Protein 4F7H (pdb70)

Radius of gyration: 14.71 Å; Cα contacts (8 Å, |Δi|>4): 260; chains: 1; bounding box: 44×48×31 Å

CATH classification: 2.30.29.30

Organism: Homo sapiens (NCBI:txid9606)

Nearest PDB structures (foldseek):
  4f7h-assembly1_A  TM=1.007E+00  e=1.207E-29  Homo sapiens
  5l81-assembly1_A  TM=9.397E-01  e=1.941E-20  Mus musculus
  4bbk-assembly1_A  TM=9.545E-01  e=1.465E-18  Mus musculus
  7c3m-assembly3_C  TM=9.520E-01  e=6.190E-18  Homo sapiens
  2ys3-assembly1_A  TM=8.264E-01  e=1.041E-16  Homo sapiens

GO terms:
  GO:0005737 cytoplasm (C, IDA)
  GO:0005829 cytosol (C, IDA)
  GO:0005886 plasma membrane (C, IDA)
  GO:0005912 adherens junction (C, IDA)
  GO:0005925 focal adhesion (C, IDA)
  GO:0030054 cell junction (C, IDA)
  GO:0010718 positive regulation of epithelial to mesenchymal transition (P, IDA)
  GO:0051897 positive regulation of phosphatidylinositol 3-kinase/protein kinase B signal transduction (P, IDA)
  GO:1900182 positive regulation of protein localization to nucleus (P, IDA)
  GO:0070374 positive regulation of ERK1 and ERK2 cascade (P, IDA)
  GO:1900026 positive regulation of substrate adhesion-dependent cell spreading (P, IGI)
  GO:0033625 positive regulation of integrin activation (P, IGI)
  GO:0007155 cell adhesion (P, IGI)
  GO:0034334 adherens junction maintenance (P, IMP)
  GO:0035025 positive regulation of Rho protein signal transduction (P, IMP)
  GO:0003779 actin binding (F, IMP)
  GO:0043116 negative regulation of vascular permeability (P, IMP)
  GO:0045599 negative regulation of fat cell differentiation (P, IMP)
  GO:0045669 positive regulation of osteoblast differentiation (P, IMP)
  GO:0043539 protein serine/threonine kinase activator activity (F, IMP)

Sequence (135 aa):
ILGDITSIPELADYIKVFKPKKLTLKGYKQYWCTFKDTSISCYKSKEESSGTPAHQMNLRGCEVTPDVNISGQKFNIKLLIPVAEGMNEIWLRCDNEKQYAHWMAACRLASKGKTMADSSYNLEVQNILSFLKMQ

Secondary structure (DSSP, 8-state):
----GGGTT-EEEEEEEE--BTTB----EEEEEEEETTEEEEES-GGG-SS--SEEEE-TT-EEEEEEETTTTEEEEEEEEEETTEEEEEEEEESSHHHHHHHHHHHHHHHTT--TTSTHHHHHHHHHHHHTS--

Foldseek 3Di:
DVDDCPVQPKDWAWKFKFFDDPPDDTDRQTFTWMGDQQKIFTDNYPVGPVDHGPDMDRLAQKDWDFDDDLVVQWTK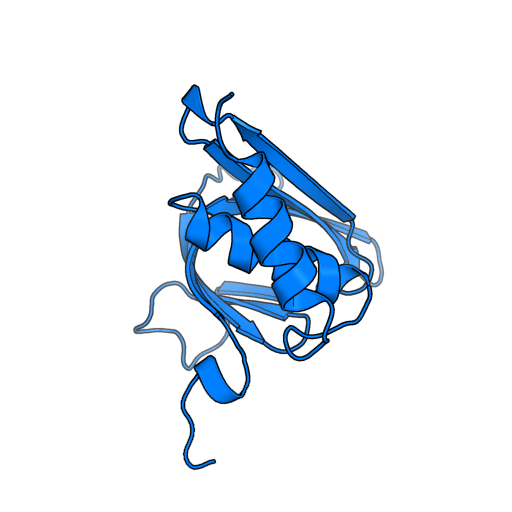IWIWGDDPPHIGIMMITDRHQQRSLQVSLQNVQRNVNHGCVDPCSVVSSVVSVVVSDDD

InterPro domains:
  IPR001849 Pleckstrin homology domain [PS50003] (380-476)
  IPR001849 Pleckstrin homology domain [SM00233] (373-478)
  IPR011993 PH-like domain superfamily [G3DSA:2.30.29.30] (373-511)
  IPR011993 PH-like domain superfamily [G3DSA:2.30.29.30] (568-662)
  IPR019748 FERM central domain [PF00373] (283-332)
  IPR019748 FERM central domain [PF00373] (457-573)
  IPR019748 FERM central domain [cd14473] (521-565)
  IPR019749 Band 4.1 domain [SM00295] (93-573)
  IPR035963 FERM superfamily, second domain [SSF47031] (273-324)
  IPR035963 FERM superfamily, second domain [SSF47031] (533-568)
  IPR037837 Kindlin/fermitin, PH domain [cd01237] (373-497)
  IPR037843 Kindlin/fermitin [PTHR16160] (4-679)
  IPR040790 Kindlin-2, N-terminal [PF18124] (13-97)

B-factor: mean 34.51, std 16.82, range [13.48, 137.75]

Solvent-accessible surface area: 8296 Å² total; per-residue (Å²): 202,182,47,93,71,102,72,100,41,30,28,33,48,86,0,74,4,53,59,58,136,176,178,62,178,83,45,71,108,91,19,33,0,23,1,93,97,3,19,0,10,0,26,128,28,102,146,80,34,120,45,128,34,53,50,120,17,80,0,126,48,4,101,28,61,65,46,48,73,48,98,56,95,73,1,8,0,56,0,43,5,60,70,116,176,47,88,58,71,2,49,0,97,7,103,61,53,131,24,7,0,58,3,0,0,1,0,66,0,0,27,122,30,84,51,8,71,51,111,27,16,98,119,37,0,99,78,18,29,58,170,18,152,136,246

Structure (mmCIF, N/CA/C/O backbone):
data_4F7H
#
_entry.id   4F7H
#
_cell.length_a   58.474
_cell.length_b   58.474
_cell.length_c   92.249
_cell.angle_alpha   90.00
_cell.angle_beta   90.00
_cell.angle_gamma   90.00
#
_symmetry.space_group_name_H-M   'P 43 21 2'
#
loop_
_entity.id
_entity.type
_entity.pdbx_description
1 polymer 'Fermitin family homolog 2'
2 non-polymer 'S,R MESO-TARTARIC ACID'
3 water water
#
loop_
_atom_site.group_PDB
_atom_site.id
_atom_site.type_symbol
_atom_site.label_atom_id
_atom_site.label_alt_id
_atom_site.label_comp_id
_atom_site.label_asym_id
_atom_site.label_entity_id
_atom_site.label_seq_id
_atom_site.pdbx_PDB_ins_code
_atom_site.Cartn_x
_atom_site.Cartn_y
_atom_site.Cartn_z
_atom_site.occupancy
_atom_site.B_iso_or_equiv
_atom_site.auth_seq_id
_atom_site.auth_comp_id
_atom_site.auth_asym_id
_atom_site.auth_atom_id
_atom_site.pdbx_PDB_model_num
ATOM 1 N N . ILE A 1 39 ? 27.433 -13.278 22.889 1.00 39.82 365 ILE A N 1
ATOM 2 C CA . ILE A 1 39 ? 27.139 -13.688 21.507 1.00 68.69 365 ILE A CA 1
ATOM 3 C C . ILE A 1 39 ? 25.936 -14.626 21.408 1.00 41.46 365 ILE A C 1
ATOM 4 O O . ILE A 1 39 ? 25.452 -15.139 22.419 1.00 55.87 365 ILE A O 1
ATOM 9 N N . LEU A 1 40 ? 25.490 -14.861 20.170 1.00 53.07 366 LEU A N 1
ATOM 10 C CA . LEU A 1 40 ? 24.104 -15.255 19.841 1.00 45.26 366 LEU A CA 1
ATOM 11 C C . LEU A 1 40 ? 23.056 -14.240 20.353 1.00 68.78 366 LEU A C 1
ATOM 12 O O . LEU A 1 40 ? 21.874 -14.588 20.461 1.00 49.47 366 LEU A O 1
ATOM 17 N N . GLY A 1 41 ? 23.495 -12.999 20.645 1.00 36.87 367 GLY A N 1
ATOM 18 C CA . GLY A 1 41 ? 22.613 -11.932 21.104 1.00 30.89 367 GLY A CA 1
ATOM 19 C C . GLY A 1 41 ? 22.846 -10.558 20.501 1.00 34.01 367 GLY A C 1
ATOM 20 O O . GLY A 1 41 ? 23.909 -10.277 19.951 1.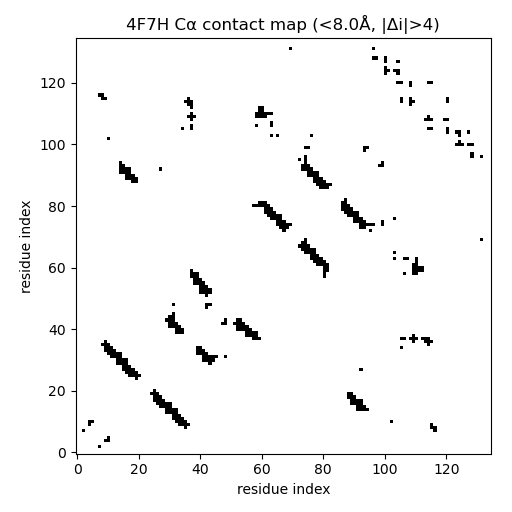00 41.42 367 GLY A O 1
ATOM 21 N N . ASP A 1 42 ? 21.835 -9.694 20.624 1.00 28.96 368 ASP A N 1
ATOM 22 C CA . ASP A 1 42 ? 21.879 -8.334 20.103 1.00 30.84 368 ASP A CA 1
ATOM 23 C C . ASP A 1 42 ? 22.107 -7.341 21.237 1.00 27.30 368 ASP A C 1
ATOM 24 O O . ASP A 1 42 ? 22.587 -7.711 22.320 1.00 30.51 368 ASP A O 1
ATOM 29 N N . ILE A 1 43 ? 21.712 -6.099 21.014 1.00 26.29 369 ILE A N 1
ATOM 30 C CA . ILE A 1 43 ? 21.882 -5.064 22.015 1.00 25.91 369 ILE A CA 1
ATOM 31 C C . ILE A 1 43 ? 21.144 -5.393 23.336 1.00 32.39 369 ILE A C 1
ATOM 32 O O . ILE A 1 43 ? 21.600 -5.040 24.422 1.00 26.27 369 ILE A O 1
ATOM 37 N N . THR A 1 44 ? 20.018 -6.091 23.247 1.00 25.63 370 THR A N 1
ATOM 38 C CA . THR A 1 44 ? 19.259 -6.390 24.471 1.00 31.69 370 THR A CA 1
ATOM 39 C C . THR A 1 44 ? 19.922 -7.467 25.319 1.00 36.19 370 THR A C 1
ATOM 40 O O . THR A 1 44 ? 19.606 -7.586 26.499 1.00 31.50 370 THR A O 1
ATOM 44 N N . SER A 1 45 ? 20.827 -8.248 24.724 1.00 27.89 371 SER A N 1
ATOM 45 C CA . SER A 1 45 ? 21.538 -9.307 25.440 1.00 29.39 371 SER A CA 1
ATOM 46 C C . SER A 1 45 ? 22.643 -8.782 26.385 1.00 30.32 371 SER A C 1
ATOM 47 O O . SER A 1 45 ? 23.160 -9.530 27.210 1.00 36.89 371 SER A O 1
ATOM 50 N N . ILE A 1 46 ? 23.015 -7.516 26.254 1.00 29.70 372 ILE A N 1
ATOM 51 C CA . ILE A 1 46 ? 24.171 -6.997 26.989 1.00 33.99 372 ILE A CA 1
ATOM 52 C C . ILE A 1 46 ? 23.905 -6.709 28.488 1.00 65.28 372 ILE A C 1
ATOM 53 O O . ILE A 1 46 ? 24.626 -7.222 29.349 1.00 53.04 372 ILE A O 1
ATOM 58 N N . PRO A 1 47 ? 22.870 -5.913 28.810 1.00 39.93 373 PRO A N 1
ATOM 59 C CA . PRO A 1 47 ? 21.987 -5.130 27.926 1.00 34.60 373 PRO A CA 1
ATOM 60 C C . PRO A 1 47 ? 22.459 -3.665 27.830 1.00 31.84 373 PRO A C 1
ATOM 61 O O . PRO A 1 47 ? 23.158 -3.199 28.735 1.00 32.14 373 PRO A O 1
ATOM 65 N N . GLU A 1 48 ? 22.099 -2.962 26.757 1.00 26.36 374 GLU A N 1
ATOM 66 C CA . GLU A 1 48 ? 22.499 -1.571 26.558 1.00 26.77 374 GLU A CA 1
ATOM 67 C C . GLU A 1 48 ? 21.306 -0.836 26.021 1.00 24.40 374 GLU A C 1
ATOM 68 O O . GLU A 1 48 ? 20.365 -1.455 25.518 1.00 31.05 374 GLU A O 1
ATOM 74 N N . LEU A 1 49 ? 21.377 0.476 26.056 1.00 23.80 375 LEU A N 1
ATOM 75 C CA . LEU A 1 49 ? 20.376 1.282 25.404 1.00 22.72 375 LEU A CA 1
ATOM 76 C C . LEU A 1 49 ? 21.026 1.981 24.231 1.00 24.13 375 LEU A C 1
ATOM 77 O O . LEU A 1 49 ? 22.234 2.254 24.224 1.00 22.91 375 LEU A O 1
ATOM 82 N N . ALA A 1 50 ? 20.204 2.271 23.245 1.00 21.76 376 ALA A N 1
ATOM 83 C CA . ALA A 1 50 ? 20.619 3.026 22.079 1.00 21.59 376 ALA A CA 1
ATOM 84 C C . ALA A 1 50 ? 19.349 3.673 21.564 1.00 26.93 376 ALA A C 1
ATOM 85 O O . ALA A 1 50 ? 18.421 2.985 21.147 1.00 21.87 376 ALA A O 1
ATOM 87 N N . ASP A 1 51 ? 19.276 4.994 21.629 1.00 20.52 377 ASP A N 1
ATOM 88 C CA . ASP A 1 51 ? 18.072 5.655 21.174 1.00 21.65 377 ASP A CA 1
ATOM 89 C C . ASP A 1 51 ? 18.310 7.122 20.851 1.00 22.40 377 ASP A C 1
ATOM 90 O O . ASP A 1 51 ? 19.347 7.689 21.217 1.00 20.28 377 ASP A O 1
ATOM 95 N N . TYR A 1 52 ? 17.319 7.744 20.235 1.00 21.74 378 TYR A N 1
ATOM 96 C CA . TYR A 1 52 ? 17.333 9.207 20.107 1.00 19.60 378 TYR A CA 1
ATOM 97 C C . TYR A 1 52 ? 16.888 9.807 21.424 1.00 19.23 378 TYR A C 1
ATOM 98 O O . TYR A 1 52 ? 15.771 9.573 21.859 1.00 24.72 378 TYR A O 1
ATOM 107 N N . ILE A 1 53 ? 17.783 10.583 22.045 1.00 20.90 379 ILE A N 1
ATOM 108 C CA . ILE A 1 53 ? 17.527 11.268 23.324 1.00 19.78 379 ILE A CA 1
ATOM 109 C C . ILE A 1 53 ? 17.861 12.754 23.094 1.00 23.82 379 ILE A C 1
ATOM 110 O O . ILE A 1 53 ? 18.882 13.053 22.493 1.00 26.04 379 ILE A O 1
ATOM 115 N N . LYS A 1 54 ? 17.019 13.665 23.581 1.00 21.95 380 LYS A N 1
ATOM 116 C CA . LYS A 1 54 ? 17.384 15.091 23.609 1.00 30.95 380 LYS A CA 1
ATOM 117 C C . LYS A 1 54 ? 18.255 15.450 24.824 1.00 33.77 380 LYS A C 1
ATOM 118 O O . LYS A 1 54 ? 18.011 14.998 25.967 1.00 27.91 380 LYS A O 1
ATOM 124 N N . VAL A 1 55 ? 19.298 16.232 24.575 1.00 23.55 381 VAL A N 1
ATOM 125 C CA . VAL A 1 55 ? 20.265 16.527 25.632 1.00 22.35 381 VAL A CA 1
ATOM 126 C C . VAL A 1 55 ? 20.493 18.042 25.704 1.00 24.48 381 VAL A C 1
ATOM 127 O O . VAL A 1 55 ? 20.886 18.670 24.712 1.00 24.86 381 VAL A O 1
ATOM 131 N N . PHE A 1 56 ? 20.202 18.606 26.868 1.00 27.06 382 PHE A N 1
ATOM 132 C CA . PHE A 1 56 ? 20.467 20.018 27.136 1.00 24.22 382 PHE A CA 1
ATOM 133 C C . PHE A 1 56 ? 21.700 20.149 28.018 1.00 20.09 382 PHE A C 1
ATOM 134 O O . PHE A 1 56 ? 21.719 19.740 29.178 1.00 20.51 382 PHE A O 1
ATOM 142 N N . LYS A 1 57 ? 22.760 20.697 27.438 1.00 20.76 383 LYS A N 1
ATOM 143 C CA . LYS A 1 57 ? 23.983 20.909 28.192 1.00 28.09 383 LYS A CA 1
ATOM 144 C C . LYS A 1 57 ? 24.342 22.378 28.127 1.00 27.26 383 LYS A C 1
ATOM 145 O O . LYS A 1 57 ? 24.979 22.810 27.173 1.00 21.45 383 LYS A O 1
ATOM 151 N N . PRO A 1 58 ? 23.905 23.165 29.132 1.00 30.18 384 PRO A N 1
ATOM 152 C CA . PRO A 1 58 ? 24.261 24.592 29.151 1.00 29.89 384 PRO A CA 1
ATOM 153 C C . PRO A 1 58 ? 25.767 24.876 29.193 1.00 30.87 384 PRO A C 1
ATOM 154 O O . PRO A 1 58 ? 26.555 24.155 29.814 1.00 24.52 384 PRO A O 1
ATOM 158 N N . LYS A 1 59 ? 26.159 25.971 28.554 1.00 22.22 385 LYS A N 1
ATOM 159 C CA . LYS A 1 59 ? 27.566 26.339 28.483 1.00 35.38 385 LYS A CA 1
ATOM 160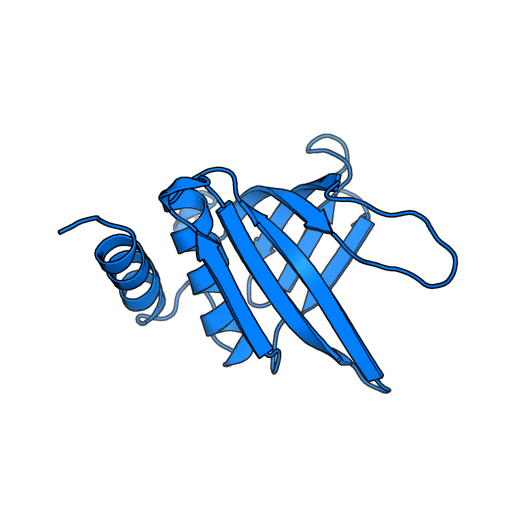 C C . LYS A 1 59 ? 27.655 27.841 28.545 1.00 24.28 385 LYS A C 1
ATOM 161 O O . LYS A 1 59 ? 26.837 28.531 27.952 1.00 23.16 385 LYS A O 1
ATOM 167 N N . LYS A 1 60 ? 28.634 28.341 29.294 1.00 24.45 386 LYS A N 1
ATOM 168 C CA . LYS A 1 60 ? 28.910 29.755 29.435 1.00 28.45 386 LYS A CA 1
ATOM 169 C C . LYS A 1 60 ? 28.822 30.557 28.122 1.00 28.42 386 LYS A C 1
ATOM 170 O O . LYS A 1 60 ? 29.496 30.218 27.143 1.00 26.84 386 LYS A O 1
ATOM 176 N N . LEU A 1 61 ? 27.987 31.607 28.105 1.00 22.38 387 LEU A N 1
ATOM 177 C CA . LEU A 1 61 ? 27.898 32.545 26.974 1.00 27.66 387 LEU A CA 1
ATOM 178 C C . LEU A 1 61 ? 27.484 31.850 25.680 1.00 22.20 387 LEU A C 1
ATOM 179 O O . LEU A 1 61 ? 27.737 32.360 24.594 1.00 24.11 387 LEU A O 1
ATOM 184 N N . THR A 1 62 ? 26.822 30.697 25.794 1.00 22.12 388 THR A N 1
ATOM 185 C CA . THR A 1 62 ? 26.456 29.939 24.593 1.00 22.64 388 THR A CA 1
ATOM 186 C C . THR A 1 62 ? 24.970 29.655 24.694 1.00 20.82 388 THR A C 1
ATOM 187 O O . THR A 1 62 ? 24.496 29.203 25.721 1.00 25.13 388 THR A O 1
ATOM 191 N N . LEU A 1 63 ? 24.242 29.920 23.623 1.00 21.75 389 LEU A N 1
ATOM 192 C CA . LEU A 1 63 ? 22.817 29.555 23.575 1.00 21.57 389 LEU A CA 1
ATOM 193 C C . LEU A 1 63 ? 22.640 28.057 23.250 1.00 33.94 389 LEU A C 1
ATOM 194 O O . LEU A 1 63 ? 23.077 27.563 22.191 1.00 26.20 389 LEU A O 1
ATOM 199 N N . LYS A 1 64 ? 22.033 27.322 24.175 1.00 27.05 390 LYS A N 1
ATOM 200 C CA . LYS A 1 64 ? 21.881 25.877 24.014 1.00 26.23 390 LYS A CA 1
ATOM 201 C C . LYS A 1 64 ? 20.443 25.490 24.281 1.00 29.01 390 LYS A C 1
ATOM 202 O O . LYS A 1 64 ? 19.726 26.206 24.980 1.00 25.81 390 LYS A O 1
ATOM 208 N N . GLY A 1 65 ? 20.022 24.357 23.727 1.00 25.13 391 GLY A N 1
ATOM 209 C CA . GLY A 1 65 ? 18.656 23.880 23.908 1.00 26.08 391 GLY A CA 1
ATOM 210 C C . GLY A 1 65 ? 18.614 22.356 24.053 1.00 25.35 391 GLY A C 1
ATOM 211 O O . GLY A 1 65 ? 19.643 21.686 24.251 1.00 27.55 391 GLY A O 1
ATOM 212 N N . TYR A 1 66 ? 17.430 21.783 23.953 1.00 20.64 392 TYR A N 1
ATOM 213 C CA . TYR A 1 66 ? 17.377 20.329 23.938 1.00 27.12 392 TYR A CA 1
ATOM 214 C C . TYR A 1 66 ? 17.746 19.798 22.553 1.00 44.24 392 TYR A C 1
ATOM 215 O O . TYR A 1 66 ? 16.888 19.693 21.684 1.00 34.96 392 TYR A O 1
ATOM 224 N N . LYS A 1 67 ? 19.004 19.442 22.343 1.00 29.25 393 LYS A N 1
ATOM 225 C CA . LYS A 1 67 ? 19.361 18.903 21.030 1.00 38.90 393 LYS A CA 1
ATOM 226 C C . LYS A 1 67 ? 19.174 17.380 20.914 1.00 37.70 393 LYS A C 1
ATOM 227 O O . LYS A 1 67 ? 19.663 16.612 21.751 1.00 28.34 393 LYS A O 1
ATOM 233 N N . GLN A 1 68 ? 18.473 16.937 19.874 1.00 33.10 394 GLN A N 1
ATOM 234 C CA . GLN A 1 68 ? 18.365 15.497 19.630 1.00 37.27 394 GLN A CA 1
ATOM 235 C C . GLN A 1 68 ? 19.715 14.900 19.180 1.00 41.60 394 GLN A C 1
ATOM 236 O O . GLN A 1 68 ? 20.334 15.385 18.202 1.00 34.41 394 GLN A O 1
ATOM 242 N N . TYR A 1 69 ? 20.174 13.903 19.941 1.00 29.97 395 TYR A N 1
ATOM 243 C CA . TYR A 1 69 ? 21.344 13.079 19.626 1.00 25.86 395 TYR A CA 1
ATOM 244 C C . TYR A 1 69 ? 20.948 11.606 19.555 1.00 30.39 395 TYR A C 1
ATOM 245 O O . TYR A 1 69 ? 19.965 11.171 20.171 1.00 24.95 395 TYR A O 1
ATOM 254 N N . TRP A 1 70 ? 21.742 10.840 18.814 1.00 26.40 396 TRP A N 1
ATOM 255 C CA . TRP A 1 70 ? 21.691 9.381 18.878 1.00 21.27 396 TRP A CA 1
ATOM 256 C C . TRP A 1 70 ? 22.600 8.989 20.039 1.00 20.29 396 TRP A C 1
ATOM 257 O O . TRP A 1 70 ? 23.816 9.326 20.026 1.00 22.05 396 TRP A O 1
ATOM 268 N N . CYS A 1 71 ? 22.037 8.345 21.067 1.00 18.89 397 CYS A N 1
ATOM 269 C CA . CYS A 1 71 ? 22.801 8.074 22.294 1.00 19.59 397 CYS A CA 1
ATOM 270 C C . CYS A 1 71 ? 22.827 6.606 22.641 1.00 17.27 397 CYS A C 1
ATOM 271 O O . CYS A 1 71 ? 21.859 5.895 22.413 1.00 21.48 397 CYS A O 1
ATOM 274 N N . THR A 1 72 ? 23.937 6.172 23.244 1.00 17.30 398 THR A N 1
ATOM 275 C CA . THR A 1 72 ? 24.046 4.829 23.770 1.00 18.77 398 THR A CA 1
ATOM 276 C C . THR A 1 72 ? 24.237 4.917 25.265 1.00 22.11 398 THR A C 1
ATOM 277 O O . THR A 1 72 ? 24.777 5.914 25.782 1.00 22.70 398 THR A O 1
ATOM 281 N N . PHE A 1 73 ? 23.762 3.893 25.965 1.00 17.90 399 PHE A N 1
ATOM 282 C CA . PHE A 1 73 ? 24.074 3.726 27.383 1.00 18.53 399 PHE A CA 1
ATOM 283 C C . PHE A 1 73 ? 24.746 2.363 27.489 1.00 20.00 399 PHE A C 1
ATOM 284 O O . PHE A 1 73 ? 24.119 1.334 27.220 1.00 23.46 399 PHE A O 1
ATOM 292 N N . LYS A 1 74 ? 26.020 2.371 27.871 1.00 21.33 400 LYS A N 1
ATOM 293 C CA . LYS A 1 74 ? 26.860 1.179 27.927 1.00 29.94 400 LYS A CA 1
ATOM 294 C C . LYS A 1 74 ? 27.628 1.254 29.237 1.00 25.28 400 LYS A C 1
ATOM 295 O O . LYS A 1 74 ? 28.231 2.297 29.545 1.00 24.83 400 LYS A O 1
ATOM 301 N N . ASP A 1 75 ? 27.615 0.159 29.997 1.00 20.29 401 ASP A N 1
ATOM 302 C CA . ASP A 1 75 ? 28.300 0.098 31.289 1.00 23.96 401 ASP A CA 1
ATOM 303 C C . ASP A 1 75 ? 27.762 1.215 32.171 1.00 22.47 401 ASP A C 1
ATOM 304 O O . ASP A 1 75 ? 26.588 1.170 32.537 1.00 21.24 401 ASP A O 1
ATOM 309 N N . THR A 1 76 ? 28.576 2.227 32.494 1.00 33.01 402 THR A N 1
ATOM 310 C CA . THR A 1 76 ? 28.047 3.346 33.287 1.00 30.09 402 THR A CA 1
ATOM 311 C C . THR A 1 76 ? 28.129 4.695 32.537 1.00 29.07 402 THR A C 1
ATOM 312 O O . THR A 1 76 ? 28.098 5.779 33.154 1.00 24.29 402 THR A O 1
ATOM 316 N N . SER A 1 77 ? 28.228 4.633 31.214 1.00 24.98 403 SER A N 1
ATOM 317 C CA . SER A 1 77 ? 28.498 5.848 30.429 1.00 20.75 403 SER A CA 1
ATOM 318 C C . SER A 1 77 ? 27.467 6.121 29.346 1.00 27.29 403 SER A C 1
ATOM 319 O O . SER A 1 77 ? 26.987 5.193 28.661 1.00 22.56 403 SER A O 1
ATOM 322 N N . ILE A 1 78 ? 27.166 7.403 29.157 1.00 24.91 404 ILE A N 1
ATOM 323 C CA . ILE A 1 78 ? 26.365 7.842 28.002 1.00 25.50 404 ILE A CA 1
ATOM 324 C C . ILE A 1 78 ? 27.237 8.442 26.893 1.00 24.41 404 ILE A C 1
ATOM 325 O O . ILE A 1 78 ? 28.074 9.309 27.155 1.00 21.68 404 ILE A O 1
ATOM 330 N N . SER A 1 79 ? 27.068 7.958 25.649 1.00 19.41 405 SER A N 1
ATOM 331 C CA . SER A 1 79 ? 27.739 8.594 24.508 1.00 23.38 405 SER A CA 1
ATOM 332 C C . SER A 1 79 ? 26.684 9.251 23.642 1.00 24.90 405 SER A C 1
ATOM 333 O O . SER A 1 79 ? 25.643 8.631 23.383 1.00 26.21 405 SER A O 1
ATOM 336 N N . CYS A 1 80 ? 26.960 10.489 23.204 1.00 24.35 406 CYS A N 1
ATOM 337 C CA . CYS A 1 80 ? 26.032 11.266 22.372 1.00 30.80 406 CYS A CA 1
ATOM 338 C C . CYS A 1 80 ? 26.621 11.509 21.005 1.00 28.24 406 CYS A C 1
ATOM 339 O O . CYS A 1 80 ? 27.739 12.048 20.871 1.00 29.06 406 CYS A O 1
ATOM 342 N N . TYR A 1 81 ? 25.864 11.144 19.977 1.00 24.28 407 TYR A N 1
ATOM 343 C CA . TYR A 1 81 ? 26.344 11.338 18.601 1.00 25.54 407 TYR A CA 1
ATOM 344 C C . TYR A 1 81 ? 25.374 12.202 17.800 1.00 26.84 407 TYR A C 1
ATOM 345 O O . TYR A 1 81 ? 24.160 12.170 18.059 1.00 25.28 407 TYR A O 1
ATOM 354 N N . LYS A 1 82 ? 25.893 12.950 16.817 1.00 28.44 408 LYS A N 1
ATOM 355 C CA . LYS A 1 82 ? 25.057 13.877 16.057 1.00 36.29 408 LYS A CA 1
ATOM 356 C C . LYS A 1 82 ? 23.923 13.166 15.339 1.00 33.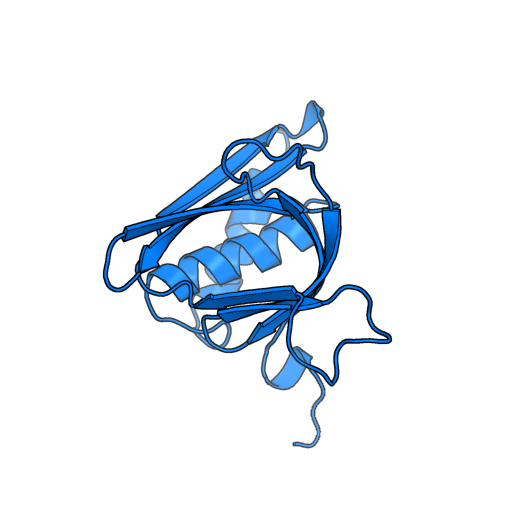78 408 LYS A C 1
ATOM 357 O O . LYS A 1 82 ? 22.852 13.736 15.134 1.00 33.51 408 LYS A O 1
ATOM 363 N N . SER A 1 83 ? 24.164 11.914 14.960 1.00 28.86 409 SER A N 1
ATOM 364 C CA . SER A 1 83 ? 23.157 11.088 14.309 1.00 27.98 409 SER A CA 1
ATOM 365 C C . SER A 1 83 ? 23.614 9.656 14.377 1.00 26.97 409 SER A C 1
ATOM 366 O O . SER A 1 83 ? 24.739 9.382 14.801 1.00 26.87 409 SER A O 1
ATOM 369 N N . LYS A 1 84 ? 22.746 8.732 13.976 1.00 26.97 410 LYS A N 1
ATOM 370 C CA . LYS A 1 84 ? 23.123 7.324 13.925 1.00 30.90 410 LYS A CA 1
ATOM 371 C C . LYS A 1 84 ? 24.271 7.169 12.935 1.00 36.90 410 LYS A C 1
ATOM 372 O O . LYS A 1 84 ? 25.207 6.410 13.182 1.00 32.71 410 LYS A O 1
ATOM 378 N N . GLU A 1 85 ? 24.189 7.926 11.838 1.00 29.42 411 GLU A N 1
ATOM 379 C CA . GLU A 1 85 ? 25.164 7.937 10.751 1.00 31.52 411 GLU A CA 1
ATOM 380 C C . GLU A 1 85 ? 26.580 8.395 11.168 1.00 40.60 411 GLU A C 1
ATOM 381 O O . GLU A 1 85 ? 27.556 8.183 10.435 1.00 35.97 411 GLU A O 1
ATOM 387 N N . GLU A 1 86 ? 26.696 9.030 12.329 1.00 37.37 412 GLU A N 1
ATOM 388 C CA . GLU A 1 86 ? 28.003 9.472 12.796 1.00 43.44 412 GLU A CA 1
ATOM 389 C C . GLU A 1 86 ? 28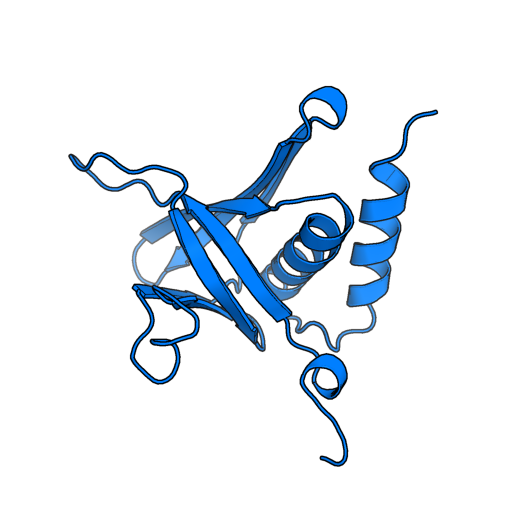.386 8.846 14.124 1.00 35.87 412 GLU A C 1
ATOM 390 O O . GLU A 1 86 ? 29.139 9.438 14.887 1.00 38.50 412 GLU A O 1
ATOM 396 N N . SER A 1 87 ? 27.913 7.635 14.397 1.00 30.75 413 SER A N 1
ATOM 397 C CA . SER A 1 87 ? 28.154 7.056 15.717 1.00 28.80 413 SER A CA 1
ATOM 398 C C . SER A 1 87 ? 29.330 6.073 15.801 1.00 35.93 413 SER A C 1
ATOM 399 O O . SER A 1 87 ? 29.553 5.475 16.851 1.00 41.48 413 SER A O 1
ATOM 402 N N . SER A 1 88 ? 30.075 5.917 14.700 1.00 33.35 414 SER A N 1
ATOM 403 C CA . SER A 1 88 ? 31.299 5.123 14.707 1.00 44.27 414 SER A CA 1
ATOM 404 C C . SER A 1 88 ? 32.470 5.978 15.185 1.00 37.61 414 SER A C 1
ATOM 405 O O . SER A 1 88 ? 33.461 5.457 15.701 1.00 60.33 414 SER A O 1
ATOM 408 N N . GLY A 1 89 ? 32.331 7.295 15.042 1.00 43.69 415 GLY A N 1
ATOM 409 C CA . GLY A 1 89 ? 33.374 8.223 15.437 1.00 50.02 415 GLY A CA 1
ATOM 410 C C . GLY A 1 89 ? 33.349 8.634 16.900 1.00 54.50 415 GLY A C 1
ATOM 411 O O . GLY A 1 89 ? 32.774 7.946 17.749 1.00 48.48 415 GLY A O 1
ATOM 412 N N . THR A 1 90 ? 34.002 9.760 17.178 1.00 50.41 416 THR A N 1
ATOM 413 C CA . THR A 1 90 ? 34.087 10.345 18.512 1.00 60.33 416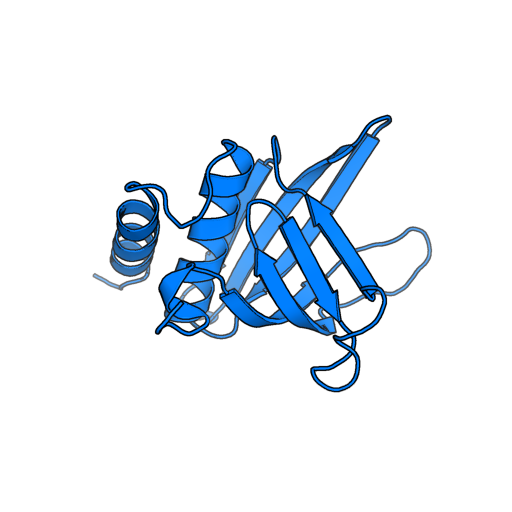 THR A CA 1
ATOM 414 C C . THR A 1 90 ? 32.742 10.983 18.840 1.00 50.33 416 THR A C 1
ATOM 415 O O . THR A 1 90 ? 32.172 11.690 17.995 1.00 40.98 416 THR A O 1
ATOM 419 N N . PRO A 1 91 ? 32.228 10.743 20.063 1.00 43.67 417 PRO A N 1
ATOM 420 C CA . PRO A 1 91 ? 30.937 11.317 20.459 1.00 60.43 417 PRO A CA 1
ATOM 421 C C . PRO A 1 91 ? 30.945 12.845 20.465 1.00 39.88 417 PRO A C 1
ATOM 422 O O . PRO A 1 91 ? 32.001 13.456 20.672 1.00 42.53 417 PRO A O 1
ATOM 426 N N . ALA A 1 92 ? 29.782 13.452 20.243 1.00 41.07 418 ALA A N 1
ATOM 427 C CA . ALA A 1 92 ? 29.614 14.890 20.440 1.00 42.56 418 ALA A CA 1
ATOM 428 C C . ALA A 1 92 ? 29.756 15.203 21.927 1.00 41.02 418 ALA A C 1
ATOM 429 O O . ALA A 1 92 ? 30.254 16.267 22.296 1.00 40.14 418 ALA A O 1
ATOM 431 N N . HIS A 1 93 ? 29.287 14.272 22.765 1.00 33.68 419 HIS A N 1
ATOM 432 C CA . HIS A 1 93 ? 29.461 14.333 24.230 1.00 33.78 419 HIS A CA 1
ATOM 433 C C . HIS A 1 93 ? 29.630 12.930 24.820 1.00 45.86 419 HIS A C 1
ATOM 434 O O . HIS A 1 93 ? 29.022 11.974 24.351 1.00 32.20 419 HIS A O 1
ATOM 441 N N . GLN A 1 94 ? 30.462 12.787 25.844 1.00 30.53 420 GLN A N 1
ATOM 442 C CA . GLN A 1 94 ? 30.542 11.495 26.504 1.00 27.39 420 GLN A CA 1
ATOM 443 C C . GLN A 1 94 ? 30.672 11.703 27.992 1.00 33.06 420 GLN A C 1
ATOM 444 O O . GLN A 1 94 ? 31.452 12.560 28.444 1.00 33.22 420 GLN A O 1
ATOM 450 N N . MET A 1 95 ? 29.912 10.934 28.754 1.00 29.15 421 MET A N 1
ATOM 451 C CA . MET A 1 95 ? 29.983 11.090 30.195 1.00 41.03 421 MET A CA 1
ATOM 452 C C . MET A 1 95 ? 29.847 9.778 30.937 1.00 33.25 421 MET A C 1
ATOM 453 O O . MET A 1 95 ? 28.979 8.971 30.613 1.00 26.78 421 MET A O 1
ATOM 458 N N . ASN A 1 96 ? 30.718 9.588 31.930 1.00 28.00 422 ASN A N 1
ATOM 459 C CA . ASN A 1 96 ? 30.660 8.435 32.800 1.00 24.42 422 ASN A CA 1
ATOM 460 C C . ASN A 1 96 ? 29.865 8.888 34.025 1.00 30.56 422 ASN A C 1
ATOM 461 O O . ASN A 1 96 ? 30.225 9.873 34.650 1.00 24.66 422 ASN A O 1
ATOM 466 N N . LEU A 1 97 ? 28.756 8.217 34.316 1.00 20.46 423 LEU A N 1
ATOM 467 C CA . LEU A 1 97 ? 27.807 8.674 35.335 1.00 19.93 423 LEU A CA 1
ATOM 468 C C . LEU A 1 97 ? 28.152 8.196 36.738 1.00 20.42 423 LEU A C 1
ATOM 469 O O . LEU A 1 97 ? 27.424 8.511 37.673 1.00 20.10 423 LEU A O 1
ATOM 474 N N . ARG A 1 98 ? 29.253 7.465 36.924 1.00 22.18 424 ARG A N 1
ATOM 475 C CA . ARG A 1 98 ? 29.599 7.060 38.313 1.00 22.52 424 ARG A CA 1
ATOM 476 C C . ARG A 1 98 ? 29.667 8.236 39.259 1.00 23.57 424 ARG A C 1
ATOM 477 O O . ARG A 1 98 ? 30.343 9.237 38.970 1.00 24.87 424 ARG A O 1
ATOM 485 N N . GLY A 1 99 ? 28.967 8.100 40.395 1.00 23.25 425 GLY A N 1
ATOM 486 C CA . GLY A 1 99 ? 28.989 9.092 41.444 1.00 24.43 425 GLY A CA 1
ATOM 487 C C . GLY A 1 99 ? 28.072 10.263 41.158 1.00 25.46 425 GLY A C 1
ATOM 488 O O . GLY A 1 99 ? 28.025 11.190 41.936 1.00 25.74 425 GLY A O 1
ATOM 489 N N . CYS A 1 100 ? 27.320 10.224 40.061 1.00 24.45 426 CYS A N 1
ATOM 490 C CA . CYS A 1 100 ? 26.505 11.386 39.691 1.00 25.76 426 CYS A CA 1
ATOM 491 C C . CYS A 1 100 ? 25.254 11.473 40.547 1.00 23.21 426 CYS A C 1
ATOM 492 O O . CYS A 1 100 ? 24.822 10.466 41.175 1.00 23.52 426 CYS A O 1
ATOM 495 N N . GLU A 1 101 ? 24.703 12.687 40.631 1.00 23.20 427 GLU A N 1
ATOM 496 C CA . GLU A 1 101 ? 23.348 12.876 41.181 1.00 21.23 427 GLU A CA 1
ATOM 497 C C . GLU A 1 101 ? 22.315 12.872 40.079 1.00 20.00 427 GLU A C 1
ATOM 498 O O . GLU A 1 101 ? 22.510 13.502 39.040 1.00 21.74 427 GLU A O 1
ATOM 504 N N . VAL A 1 102 ? 21.249 12.098 40.273 1.00 19.00 428 VAL A N 1
ATOM 505 C CA . VAL A 1 102 ? 20.214 11.903 39.237 1.00 19.66 428 VAL A CA 1
ATOM 506 C C . VAL A 1 102 ? 18.928 12.396 39.849 1.00 21.27 428 VAL A C 1
ATOM 507 O O . VAL A 1 102 ? 18.535 11.924 40.924 1.00 22.58 428 VAL A O 1
ATOM 511 N N . THR A 1 103 ? 18.292 13.356 39.177 1.00 19.24 429 THR A N 1
ATOM 512 C CA . THR A 1 103 ? 17.078 13.988 39.677 1.00 20.97 429 THR A CA 1
ATOM 513 C C . THR A 1 103 ? 15.983 13.887 38.610 1.00 24.46 429 THR A C 1
ATOM 514 O O . THR A 1 103 ? 16.152 14.380 37.496 1.00 25.05 429 THR A O 1
ATOM 518 N N . PRO A 1 104 ? 14.845 13.271 38.954 1.00 22.92 430 PRO A N 1
ATOM 519 C CA . PRO A 1 104 ? 13.678 13.320 38.034 1.00 20.86 430 PRO A CA 1
ATOM 520 C C . PRO A 1 104 ? 13.116 14.741 37.809 1.00 21.38 430 PRO A C 1
ATOM 521 O O . PRO A 1 104 ? 13.066 15.577 38.742 1.00 22.60 430 PRO A O 1
ATOM 525 N N . ASP A 1 105 ? 12.739 15.048 36.570 1.00 21.65 431 ASP A N 1
ATOM 526 C CA . ASP A 1 105 ? 12.037 16.322 36.289 1.00 24.94 431 ASP A CA 1
ATOM 527 C C . ASP A 1 105 ? 10.833 15.957 35.426 1.00 33.98 431 ASP A C 1
ATOM 528 O O . ASP A 1 105 ? 10.852 16.049 34.194 1.00 25.43 431 ASP A O 1
ATOM 533 N N . VAL A 1 106 ? 9.777 15.539 36.109 1.00 33.34 432 VAL A N 1
ATOM 534 C CA . VAL A 1 106 ? 8.634 14.904 35.472 1.00 36.12 432 VAL A CA 1
ATOM 535 C C . VAL A 1 106 ? 7.311 15.625 35.752 1.00 31.66 432 VAL A C 1
ATOM 536 O O . VAL A 1 106 ? 7.032 16.087 36.886 1.00 28.86 432 VAL A O 1
ATOM 540 N N . ASN A 1 107 ? 6.525 15.777 34.693 1.00 32.20 433 ASN A N 1
ATOM 541 C CA . ASN A 1 107 ? 5.130 16.176 34.815 1.00 36.24 433 ASN A CA 1
ATOM 542 C C . ASN A 1 107 ? 4.326 15.352 33.813 1.00 34.02 433 ASN A C 1
ATOM 543 O O . ASN A 1 107 ? 4.514 15.502 32.591 1.00 43.26 433 ASN A O 1
ATOM 548 N N . ILE A 1 108 ? 3.463 14.459 34.305 1.00 50.51 434 ILE A N 1
ATOM 549 C CA . ILE A 1 108 ? 2.778 13.534 33.398 1.00 49.75 434 ILE A CA 1
ATOM 550 C C . ILE A 1 108 ? 1.836 14.295 32.475 1.00 72.22 434 ILE A C 1
ATOM 551 O O . ILE A 1 108 ? 1.865 14.088 31.257 1.00 47.52 434 ILE A O 1
ATOM 556 N N . SER A 1 109 ? 1.024 15.184 33.053 1.00 50.15 435 SER A N 1
ATOM 557 C CA . SER A 1 109 ? 0.125 16.030 32.262 1.00 43.38 435 SER A CA 1
ATOM 558 C C . SER A 1 109 ? 0.843 16.754 31.123 1.00 76.66 435 SER A C 1
ATOM 559 O O . SER A 1 109 ? 0.303 16.878 30.017 1.00 58.52 435 SER A O 1
ATOM 562 N N . GLY A 1 110 ? 2.059 17.228 31.381 1.00 44.61 436 GLY A N 1
ATOM 563 C CA . GLY A 1 110 ? 2.773 17.980 30.360 1.00 40.77 436 GLY A CA 1
ATOM 564 C C . GLY A 1 110 ? 3.540 17.092 29.416 1.00 50.25 436 GLY A C 1
ATOM 565 O O . GLY A 1 110 ? 4.235 17.580 28.511 1.00 69.85 436 GLY A O 1
ATOM 566 N N . GLN A 1 111 ? 3.408 15.782 29.626 1.00 54.80 437 GLN A N 1
ATOM 567 C CA . GLN A 1 111 ? 4.256 14.815 28.952 1.00 42.91 437 GLN A CA 1
ATOM 568 C C . GLN A 1 111 ? 5.727 15.242 29.074 1.00 47.13 437 GLN A C 1
ATOM 569 O O . GLN A 1 111 ? 6.493 15.175 28.092 1.00 36.77 437 GLN A O 1
ATOM 575 N N . LYS A 1 112 ? 6.119 15.716 30.266 1.00 37.43 438 LYS A N 1
ATOM 576 C CA . LYS A 1 112 ? 7.534 16.044 30.502 1.00 39.85 438 LYS A CA 1
ATOM 577 C C . LYS A 1 112 ? 8.270 14.907 31.219 1.00 27.34 438 LYS A C 1
ATOM 578 O O . LYS A 1 112 ? 7.939 14.581 32.376 1.00 32.41 438 LYS A O 1
ATOM 584 N N . PHE A 1 113 ? 9.253 14.317 30.538 1.00 25.18 439 PHE A N 1
ATOM 585 C CA . PHE A 1 113 ? 10.068 13.213 31.092 1.00 24.99 439 PHE A CA 1
ATOM 586 C C . PHE A 1 113 ? 11.548 13.542 31.023 1.00 31.69 439 PHE A C 1
ATOM 587 O O . PHE A 1 113 ? 12.299 13.009 30.200 1.00 27.22 439 PHE A O 1
ATOM 595 N N . ASN A 1 114 ? 11.963 14.440 31.912 1.00 28.75 440 ASN A N 1
ATOM 596 C CA . ASN A 1 114 ? 13.347 14.892 31.967 1.00 24.26 440 ASN A CA 1
ATOM 597 C C . ASN A 1 114 ? 14.161 14.277 33.118 1.00 23.58 440 ASN A C 1
ATOM 598 O O . ASN A 1 114 ? 13.622 13.901 34.191 1.00 22.66 440 ASN A O 1
ATOM 603 N N . ILE A 1 115 ? 15.457 14.161 32.862 1.00 23.48 441 ILE A N 1
ATOM 604 C CA . ILE A 1 115 ? 16.406 13.650 33.839 1.00 20.36 441 ILE A CA 1
ATOM 605 C C . ILE A 1 115 ? 17.515 14.648 33.989 1.00 20.29 441 ILE A C 1
ATOM 606 O O . ILE A 1 115 ? 18.188 14.951 33.008 1.00 22.26 441 ILE A O 1
ATOM 611 N N . LYS A 1 116 ? 17.711 15.170 35.205 1.00 20.94 442 LYS A N 1
ATOM 612 C CA . LYS A 1 116 ? 18.841 16.044 35.492 1.00 26.59 442 LYS A CA 1
ATOM 613 C C . LYS A 1 116 ? 20.017 15.250 36.047 1.00 20.70 442 LYS A C 1
ATOM 614 O O . LYS A 1 116 ? 19.850 14.481 37.005 1.00 21.54 442 LYS A O 1
ATOM 620 N N . LEU A 1 117 ? 21.207 15.487 35.499 1.00 20.47 443 LEU A N 1
ATOM 621 C CA . LEU A 1 117 ? 22.437 14.818 35.943 1.00 23.48 443 LEU A CA 1
ATOM 622 C C . LEU A 1 117 ? 23.457 15.826 36.416 1.00 23.83 443 LEU A C 1
ATOM 623 O O . LEU A 1 117 ? 23.725 16.834 35.722 1.00 31.60 443 LEU A O 1
ATOM 628 N N . LEU A 1 118 ? 24.034 15.557 37.589 1.00 23.61 444 LEU A N 1
ATOM 629 C CA . LEU A 1 118 ? 25.195 16.312 38.108 1.00 30.14 444 LEU A CA 1
ATOM 630 C C . LEU A 1 118 ? 26.334 15.334 38.285 1.00 36.11 444 LEU A C 1
ATOM 631 O O . LEU A 1 118 ? 26.282 14.499 39.187 1.00 30.14 444 LEU A O 1
ATOM 636 N N . ILE A 1 119 ? 27.381 15.479 37.483 1.00 36.36 445 ILE A N 1
ATOM 637 C CA . ILE A 1 119 ? 28.445 14.470 37.361 1.00 30.83 445 ILE A CA 1
ATOM 638 C C . ILE A 1 119 ? 29.804 14.956 37.890 1.00 30.70 445 ILE A C 1
ATOM 639 O O . ILE A 1 119 ? 30.340 15.957 37.384 1.00 36.71 445 ILE A O 1
ATOM 644 N N . PRO A 1 120 ? 30.365 14.260 38.917 1.00 34.96 446 PRO A N 1
ATOM 645 C CA . PRO A 1 120 ? 31.677 14.633 39.478 1.00 33.42 446 PRO A CA 1
ATOM 646 C C . PRO A 1 120 ? 32.830 14.306 38.502 1.00 37.60 446 PRO A C 1
ATOM 647 O O . PRO A 1 120 ? 32.976 13.152 38.069 1.00 35.43 446 PRO A O 1
ATOM 651 N N . VAL A 1 121 ? 33.603 15.327 38.144 1.00 40.06 447 VAL A N 1
ATOM 652 C CA . VAL A 1 121 ? 34.797 15.172 37.310 1.00 67.11 447 VAL A CA 1
ATOM 653 C C . VAL A 1 121 ? 36.042 15.585 38.118 1.00 42.56 447 VAL A C 1
ATOM 654 O O . VAL A 1 121 ? 35.911 16.129 39.229 1.00 50.17 447 VAL A O 1
ATOM 658 N N . ALA A 1 122 ? 37.242 15.332 37.579 1.00 57.11 448 ALA A N 1
ATOM 659 C CA . ALA A 1 122 ? 38.490 15.417 38.366 1.00 60.29 448 ALA A CA 1
ATOM 660 C C . ALA A 1 122 ? 38.732 16.766 39.046 1.00 80.36 448 ALA A C 1
ATOM 661 O O . ALA A 1 122 ? 39.365 16.837 40.109 1.00 80.42 448 ALA A O 1
ATOM 663 N N . GLU A 1 123 ? 38.226 17.822 38.414 1.00 62.63 449 GLU A N 1
ATOM 664 C CA . GLU A 1 123 ? 38.277 19.172 38.949 1.00 85.12 449 GLU A CA 1
ATOM 665 C C . GLU A 1 123 ? 36.989 19.908 38.582 1.00 87.35 449 GLU A C 1
ATOM 666 O O . GLU A 1 123 ? 37.016 20.835 37.761 1.00 59.64 449 GLU A O 1
ATOM 672 N N . GLY A 1 124 ? 35.874 19.481 39.186 1.00 64.14 450 GLY A N 1
ATOM 673 C CA . GLY A 1 124 ? 34.578 20.105 38.967 1.00 65.91 450 GLY A CA 1
ATOM 674 C C . GLY A 1 124 ? 33.377 19.172 39.056 1.00 80.25 450 GLY A C 1
ATOM 675 O O . GLY A 1 124 ? 33.490 18.022 39.480 1.00 81.46 450 GLY A O 1
ATOM 676 N N . MET A 1 125 ? 32.216 19.692 38.661 1.00 47.03 451 MET A N 1
ATOM 677 C CA . MET A 1 125 ? 30.969 18.928 38.548 1.00 43.19 451 MET A CA 1
ATOM 678 C C . MET A 1 125 ? 30.340 19.347 37.217 1.00 72.12 451 MET A C 1
ATOM 679 O O . MET A 1 125 ? 30.376 20.531 36.871 1.00 61.36 451 MET A O 1
ATOM 684 N N . ASN A 1 126 ? 29.766 18.406 36.466 1.00 48.83 452 ASN A N 1
ATOM 685 C CA . ASN A 1 126 ? 29.107 18.759 35.200 1.00 45.56 452 ASN A CA 1
ATOM 686 C C . ASN A 1 126 ? 27.590 18.540 35.237 1.00 33.91 452 ASN A C 1
ATOM 687 O O . ASN A 1 126 ? 27.140 17.491 35.678 1.00 37.98 452 ASN A O 1
ATOM 692 N N . GLU A 1 127 ? 26.834 19.543 34.770 1.00 41.07 453 GLU A N 1
ATOM 693 C CA . GLU A 1 127 ? 25.365 19.538 34.759 1.00 48.69 453 GLU A CA 1
ATOM 694 C C . GLU A 1 127 ? 24.753 19.305 33.362 1.00 63.11 453 GLU A C 1
ATOM 695 O O . GLU A 1 127 ? 24.996 20.083 32.438 1.00 51.67 453 GLU A O 1
ATOM 701 N N . ILE A 1 128 ? 23.933 18.261 33.226 1.00 36.35 454 ILE A N 1
ATOM 702 C CA . ILE A 1 128 ? 23.262 17.927 31.950 1.00 29.36 454 ILE A CA 1
ATOM 703 C C . ILE A 1 128 ? 21.835 17.478 32.152 1.00 31.51 454 ILE A C 1
ATOM 704 O O . ILE A 1 128 ? 21.550 16.700 33.071 1.00 37.77 454 ILE A O 1
ATOM 709 N N . TRP A 1 129 ? 20.937 17.918 31.276 1.00 28.17 455 TRP A N 1
ATOM 710 C CA . TRP A 1 129 ? 19.573 17.410 31.260 1.00 26.73 455 TRP A CA 1
ATOM 711 C C . TRP A 1 129 ? 19.300 16.477 30.085 1.00 27.77 455 TRP A C 1
ATOM 712 O O . TRP A 1 129 ? 19.549 16.834 28.929 1.00 27.11 455 TRP A O 1
ATOM 723 N N . LEU A 1 130 ? 18.744 15.307 30.367 1.00 28.27 456 LEU A N 1
ATOM 724 C CA . LEU A 1 130 ? 18.269 14.435 29.300 1.00 25.21 456 LEU A CA 1
ATOM 725 C C . LEU A 1 130 ? 16.753 14.606 29.163 1.00 26.44 456 LEU A C 1
ATOM 726 O O . LEU A 1 130 ? 16.035 14.714 30.152 1.00 28.13 456 LEU A O 1
ATOM 731 N N . ARG A 1 131 ? 16.257 14.624 27.935 1.00 26.97 457 ARG A N 1
ATOM 732 C CA . ARG A 1 131 ? 14.820 14.775 27.737 1.00 25.63 457 ARG A CA 1
ATOM 733 C C . ARG A 1 131 ? 14.323 13.575 26.925 1.00 37.00 457 ARG A C 1
ATOM 734 O O . ARG A 1 131 ? 14.759 13.356 25.792 1.00 27.27 457 ARG A O 1
ATOM 742 N N . CYS A 1 132 ? 13.415 12.798 27.507 1.00 21.89 458 CYS A N 1
ATOM 743 C CA . CYS A 1 132 ? 12.922 11.552 26.883 1.00 23.40 458 CYS A CA 1
ATOM 744 C C . CYS A 1 132 ? 11.539 11.733 26.258 1.00 22.34 458 CYS A C 1
ATOM 745 O O . CYS A 1 132 ? 10.776 12.626 26.668 1.00 28.81 458 CYS A O 1
ATOM 748 N N . ASP A 1 133 ? 11.222 10.873 25.282 1.00 26.65 459 ASP A N 1
ATOM 749 C CA . ASP A 1 133 ? 10.033 11.027 24.418 1.00 33.13 459 ASP A CA 1
ATOM 750 C C . ASP A 1 133 ? 8.715 10.487 25.023 1.00 35.43 459 ASP A C 1
ATOM 751 O O . ASP A 1 133 ? 7.628 10.926 24.651 1.00 35.43 459 ASP A O 1
ATOM 756 N N . ASN A 1 134 ? 8.811 9.550 25.965 1.00 27.33 460 ASN A N 1
ATOM 757 C CA . ASN A 1 134 ? 7.611 8.929 26.546 1.00 44.56 460 ASN A CA 1
ATOM 758 C C . ASN A 1 134 ? 7.967 8.204 27.836 1.00 27.08 460 ASN A C 1
ATOM 759 O O . ASN A 1 134 ? 9.152 8.102 28.169 1.00 23.45 460 ASN A O 1
ATOM 764 N N . GLU A 1 135 ? 6.963 7.653 28.535 1.00 22.33 461 GLU A N 1
ATOM 765 C CA . GLU A 1 135 ? 7.188 6.997 29.849 1.00 20.43 461 GLU A CA 1
ATOM 766 C C . GLU A 1 135 ? 8.136 5.810 29.833 1.00 22.76 461 GLU A C 1
ATOM 767 O O . GLU A 1 135 ? 8.969 5.651 30.752 1.00 23.12 461 GLU A O 1
ATOM 773 N N . LYS A 1 136 ? 8.020 4.970 28.796 1.00 22.63 462 LYS A N 1
ATOM 774 C CA . LYS A 1 136 ? 8.856 3.777 28.711 1.00 22.01 462 LYS A CA 1
ATOM 775 C C . LYS A 1 136 ? 10.318 4.106 28.436 1.00 21.58 462 LYS A C 1
ATOM 776 O O . LYS A 1 136 ? 11.188 3.529 29.067 1.00 19.00 462 LYS A O 1
ATOM 782 N N . GLN A 1 137 ? 10.582 5.023 27.498 1.00 20.93 463 GLN A N 1
ATOM 783 C CA . GLN A 1 137 ? 11.961 5.481 27.266 1.00 23.14 463 GLN A CA 1
ATOM 784 C C . GLN A 1 137 ? 12.544 6.113 28.527 1.00 23.95 463 GLN A C 1
ATOM 785 O O . GLN A 1 137 ? 13.665 5.797 28.939 1.00 16.47 463 GLN A O 1
ATOM 791 N N . TYR A 1 138 ? 11.764 6.995 29.152 1.00 19.79 464 TYR A N 1
ATOM 792 C CA . TYR A 1 138 ? 12.192 7.621 30.403 1.00 20.53 464 TYR A CA 1
ATOM 793 C C . TYR A 1 138 ? 12.526 6.578 31.486 1.00 19.44 464 TYR A C 1
ATOM 794 O O . TYR A 1 138 ? 13.543 6.711 32.183 1.00 14.71 464 TYR A O 1
ATOM 803 N N . ALA A 1 139 ? 11.637 5.597 31.684 1.00 16.48 465 ALA A N 1
ATOM 804 C CA . ALA A 1 139 ? 11.857 4.575 32.716 1.00 17.37 465 ALA A CA 1
ATOM 805 C C . ALA A 1 139 ? 13.178 3.849 32.494 1.00 19.69 465 ALA A C 1
ATOM 806 O O . ALA A 1 139 ? 13.943 3.661 33.436 1.00 19.31 465 ALA A O 1
ATOM 808 N N . HIS A 1 140 ? 13.468 3.483 31.244 1.00 16.56 466 HIS A N 1
ATOM 809 C CA . HIS A 1 140 ? 14.708 2.766 30.938 1.00 19.28 466 HIS A CA 1
ATOM 810 C C . HIS A 1 140 ? 15.963 3.627 31.117 1.00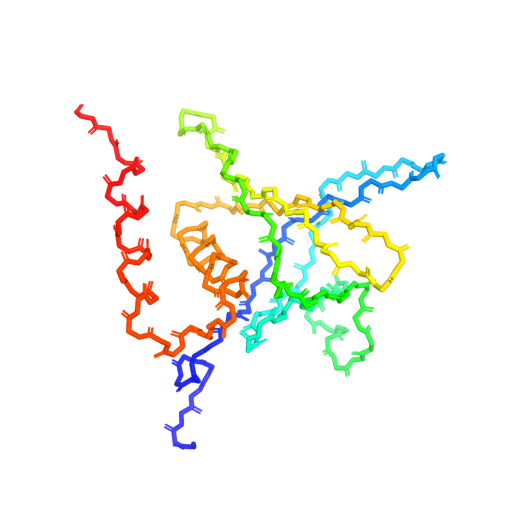 18.85 466 HIS A C 1
ATOM 811 O O . HIS A 1 140 ? 16.944 3.165 31.730 1.00 17.38 466 HIS A O 1
ATOM 818 N N . TRP A 1 141 ? 15.945 4.864 30.598 1.00 18.17 467 TRP A N 1
ATOM 819 C CA . TRP A 1 141 ? 17.102 5.758 30.741 1.00 16.05 467 TRP A CA 1
ATOM 820 C C . TRP A 1 141 ? 17.293 6.229 32.180 1.00 19.49 467 TRP A C 1
ATOM 821 O O . TRP A 1 141 ? 18.408 6.289 32.666 1.00 17.43 467 TRP A O 1
ATOM 832 N N . MET A 1 142 ? 16.197 6.541 32.869 1.00 18.15 468 MET A N 1
ATOM 833 C CA . MET A 1 142 ? 16.311 7.038 34.239 1.00 15.83 468 MET A CA 1
ATOM 834 C C . MET A 1 142 ? 16.831 5.927 35.117 1.00 16.90 468 MET A C 1
ATOM 835 O O . MET A 1 142 ? 17.695 6.179 35.987 1.00 15.73 468 MET A O 1
ATOM 840 N N . ALA A 1 143 ? 16.335 4.697 34.910 1.00 15.52 469 ALA A N 1
ATOM 841 C CA . ALA A 1 143 ? 16.802 3.556 35.721 1.00 16.83 469 ALA A CA 1
ATOM 842 C C . ALA A 1 143 ? 18.302 3.313 35.450 1.00 14.61 469 ALA A C 1
ATOM 843 O O . ALA A 1 143 ? 19.073 3.094 36.388 1.00 16.70 469 ALA A O 1
ATOM 845 N N . ALA A 1 144 ? 18.715 3.387 34.181 1.00 15.85 470 ALA A N 1
ATOM 846 C CA . ALA A 1 144 ? 20.140 3.241 33.843 1.00 18.09 470 ALA A CA 1
ATOM 847 C C . ALA A 1 144 ? 21.028 4.303 34.528 1.00 22.85 470 ALA A C 1
ATOM 848 O O . ALA A 1 144 ? 22.105 3.968 35.058 1.00 16.39 470 ALA A O 1
ATOM 850 N N . CYS A 1 145 ? 20.574 5.559 34.534 1.00 14.96 471 CYS A N 1
ATOM 851 C CA . CYS A 1 145 ? 21.293 6.639 35.209 1.00 16.24 471 CYS A CA 1
ATOM 852 C C . CYS A 1 145 ? 21.470 6.401 36.717 1.00 15.11 471 CYS A C 1
ATOM 853 O O . CYS A 1 145 ? 22.544 6.672 37.279 1.00 17.12 471 CYS A O 1
ATOM 856 N N . ARG A 1 146 ? 20.393 5.980 37.381 1.00 15.79 472 ARG A N 1
ATOM 857 C CA . ARG A 1 146 ? 20.446 5.720 38.805 1.00 18.85 472 ARG A CA 1
ATOM 858 C C . ARG A 1 146 ? 21.413 4.596 39.148 1.00 17.92 472 ARG A C 1
ATOM 859 O O . ARG A 1 146 ? 22.187 4.687 40.122 1.00 19.17 472 ARG A O 1
ATOM 867 N N . LEU A 1 147 ? 21.373 3.524 38.363 1.00 14.55 473 LEU A N 1
ATOM 868 C CA . LEU A 1 147 ? 22.246 2.400 38.638 1.00 18.37 473 LEU A CA 1
ATOM 869 C C . LEU A 1 147 ? 23.680 2.841 38.384 1.00 19.98 473 LEU A C 1
ATOM 870 O O . LEU A 1 147 ? 24.580 2.518 39.177 1.00 19.68 473 LEU A O 1
ATOM 875 N N . ALA A 1 148 ? 23.892 3.623 37.320 1.00 17.60 474 ALA A N 1
ATOM 876 C CA . ALA A 1 148 ? 25.270 4.021 36.953 1.00 16.24 474 ALA A CA 1
ATOM 877 C C . ALA A 1 148 ? 25.878 4.946 38.010 1.00 22.41 474 ALA A C 1
ATOM 878 O O . ALA A 1 148 ? 27.086 4.865 38.313 1.00 25.96 474 ALA A O 1
ATOM 880 N N . SER A 1 149 ? 25.035 5.813 38.577 1.00 23.33 475 SER A N 1
ATOM 881 C CA . SER A 1 149 ? 25.430 6.680 39.692 1.00 24.64 475 SER A CA 1
ATOM 882 C C . SER A 1 149 ? 26.038 5.841 40.835 1.00 24.36 475 SER A C 1
ATOM 883 O O . SER A 1 149 ? 27.107 6.191 41.393 1.00 22.89 475 SER A O 1
ATOM 886 N N . LYS A 1 150 ? 25.379 4.725 41.140 1.00 18.91 476 LYS A N 1
ATOM 887 C CA . LYS A 1 150 ? 25.815 3.759 42.161 1.00 28.67 476 LYS A CA 1
ATOM 888 C C . LYS A 1 150 ? 26.880 2.735 41.697 1.00 26.74 476 LYS A C 1
ATOM 889 O O . LYS A 1 150 ? 27.185 1.779 42.424 1.00 32.03 476 LYS A O 1
ATOM 895 N N . GLY A 1 151 ? 27.449 2.942 40.505 1.00 27.09 477 GLY A N 1
ATOM 896 C CA . GLY A 1 151 ? 28.449 2.046 39.944 1.00 28.22 477 GLY A CA 1
ATOM 897 C C . GLY A 1 151 ? 27.926 0.724 39.398 1.00 36.86 477 GLY A C 1
ATOM 898 O O . GLY A 1 151 ? 28.685 -0.249 39.324 1.00 29.44 477 GLY A O 1
ATOM 899 N N . LYS A 1 152 ? 26.647 0.663 39.014 1.00 17.98 478 LYS A N 1
ATOM 900 C CA . LYS A 1 152 ? 26.067 -0.605 38.577 1.00 22.87 478 LYS A CA 1
ATOM 901 C C . LYS A 1 152 ? 25.712 -0.486 37.086 1.00 19.75 478 LYS A C 1
ATOM 902 O O . LYS A 1 152 ? 25.375 0.600 36.599 1.00 18.00 478 LYS A O 1
ATOM 908 N N . THR A 1 153 ? 25.802 -1.592 36.360 1.00 18.94 479 THR A N 1
ATOM 909 C CA . THR A 1 153 ? 25.343 -1.615 34.965 1.00 23.27 479 THR A CA 1
ATOM 910 C C . THR A 1 153 ? 23.906 -2.132 34.913 1.00 21.95 479 THR A C 1
ATOM 911 O O . THR A 1 153 ? 23.355 -2.575 35.926 1.00 19.51 479 THR A O 1
ATOM 915 N N . MET A 1 154 ? 23.287 -2.042 33.734 1.00 19.85 480 MET A N 1
ATOM 916 C CA . MET A 1 154 ? 21.902 -2.469 33.562 1.00 20.98 480 MET A CA 1
ATOM 917 C C . MET A 1 154 ? 21.755 -3.963 33.685 1.00 16.30 480 MET A C 1
ATOM 918 O O . MET A 1 154 ? 20.630 -4.451 33.750 1.00 19.06 480 MET A O 1
ATOM 923 N N . ALA A 1 155 ? 22.872 -4.699 33.704 1.00 16.40 481 ALA A N 1
ATOM 924 C CA . ALA A 1 155 ? 22.826 -6.150 33.987 1.00 22.63 481 ALA A CA 1
ATOM 925 C C . ALA A 1 155 ? 22.500 -6.452 35.465 1.00 20.88 481 ALA A C 1
ATOM 926 O O . ALA A 1 155 ? 22.119 -7.580 35.786 1.00 25.19 481 ALA A O 1
ATOM 928 N N . ASP A 1 156 ? 22.655 -5.458 36.348 1.00 20.17 482 ASP A N 1
ATOM 929 C CA . ASP A 1 156 ? 22.350 -5.641 37.766 1.00 17.73 482 ASP A CA 1
ATOM 930 C C . ASP A 1 156 ? 20.871 -6.001 37.944 1.00 25.62 482 ASP A C 1
ATOM 931 O O . ASP A 1 156 ? 20.012 -5.458 37.249 1.00 18.32 482 ASP A O 1
ATOM 936 N N . SER A 1 157 ? 20.595 -6.921 38.869 1.00 23.18 483 SER A N 1
ATOM 937 C CA . SER A 1 157 ? 19.230 -7.300 39.240 1.00 26.79 483 SER A CA 1
ATOM 938 C C . SER A 1 157 ? 18.318 -6.126 39.583 1.00 24.29 483 SER A C 1
ATOM 939 O O . SER A 1 157 ? 17.096 -6.222 39.431 1.00 26.00 483 SER A O 1
ATOM 942 N N . SER A 1 158 ? 18.887 -5.017 40.056 1.00 19.70 484 SER A N 1
ATOM 943 C CA . SER A 1 158 ? 18.055 -3.863 40.415 1.00 21.71 484 SER A CA 1
ATOM 944 C C . SER A 1 158 ? 17.578 -3.048 39.208 1.00 20.61 484 SER A C 1
ATOM 945 O O . SER A 1 158 ? 16.708 -2.178 39.364 1.00 20.64 484 SER A O 1
ATOM 948 N N . TYR A 1 159 ? 18.100 -3.338 38.014 1.00 22.48 485 TYR A N 1
ATOM 949 C CA . TYR A 1 159 ? 17.681 -2.588 36.816 1.00 20.70 485 TYR A CA 1
ATOM 950 C C . TYR A 1 159 ? 16.170 -2.694 36.580 1.00 22.25 485 TYR A C 1
ATOM 951 O O . TYR A 1 159 ? 15.500 -1.697 36.500 1.00 18.28 485 TYR A O 1
ATOM 960 N N . ASN A 1 160 ? 15.639 -3.909 36.467 1.00 21.72 486 ASN A N 1
ATOM 961 C CA . ASN A 1 160 ? 14.207 -4.073 36.188 1.00 27.72 486 ASN A CA 1
ATOM 962 C C . ASN A 1 160 ? 13.316 -3.653 37.373 1.00 20.66 486 ASN A C 1
ATOM 963 O O . ASN A 1 160 ? 12.158 -3.243 37.148 1.00 21.66 486 ASN A O 1
ATOM 968 N N . LEU A 1 161 ? 13.857 -3.746 38.603 1.00 22.40 487 LEU A N 1
ATOM 969 C CA . LEU A 1 161 ? 13.233 -3.134 39.781 1.00 23.46 487 LEU A CA 1
ATOM 970 C C . LEU A 1 161 ? 13.021 -1.661 39.556 1.00 23.35 487 LEU A C 1
ATOM 971 O O . LEU A 1 161 ? 11.909 -1.181 39.760 1.00 21.37 487 LEU A O 1
ATOM 976 N N . GLU A 1 162 ? 14.084 -0.936 39.172 1.00 18.87 488 GLU A N 1
ATOM 977 C CA . GLU A 1 162 ? 13.959 0.511 38.951 1.00 25.22 488 GLU A CA 1
ATOM 978 C C . GLU A 1 162 ? 13.012 0.793 37.779 1.00 25.75 488 GLU A C 1
ATOM 979 O O . GLU A 1 162 ? 12.140 1.647 37.895 1.00 19.46 488 GLU A O 1
ATOM 985 N N . VAL A 1 163 ? 13.188 0.105 36.650 1.00 19.00 489 VAL A N 1
ATOM 986 C CA . VAL A 1 163 ? 12.336 0.388 35.483 1.00 20.56 489 VAL A CA 1
ATOM 987 C C . VAL A 1 163 ? 10.852 0.208 35.817 1.00 23.07 489 VAL A C 1
ATOM 988 O O . VAL A 1 163 ? 10.055 1.100 35.544 1.00 17.71 489 VAL A O 1
ATOM 992 N N . GLN A 1 164 ? 10.481 -0.938 36.399 1.00 20.34 490 GLN A N 1
ATOM 993 C CA . GLN A 1 164 ? 9.067 -1.246 36.600 1.00 17.79 490 GLN A CA 1
ATOM 994 C C . GLN A 1 164 ? 8.466 -0.342 37.656 1.00 17.70 490 GLN A C 1
ATOM 995 O O . GLN A 1 164 ? 7.312 0.033 37.538 1.00 19.23 490 GLN A O 1
ATOM 1001 N N . ASN A 1 165 ? 9.207 -0.044 38.721 1.00 17.34 491 ASN A N 1
ATOM 1002 C CA . ASN A 1 165 ? 8.661 0.854 39.742 1.00 21.46 491 ASN A CA 1
ATOM 1003 C C . ASN A 1 165 ? 8.510 2.308 39.234 1.00 20.77 491 ASN A C 1
ATOM 1004 O O . ASN A 1 165 ? 7.553 3.014 39.594 1.00 19.60 491 ASN A O 1
ATOM 1009 N N . ILE A 1 166 ? 9.444 2.767 38.400 1.00 16.69 492 ILE A N 1
ATOM 1010 C CA . ILE A 1 166 ? 9.225 4.061 37.722 1.00 18.80 492 ILE A CA 1
ATOM 1011 C C . ILE A 1 166 ? 7.900 4.033 36.920 1.00 20.47 492 ILE A C 1
ATOM 1012 O O . ILE A 1 166 ? 7.038 4.926 37.036 1.00 22.45 492 ILE A O 1
ATOM 1017 N N . LEU A 1 167 ? 7.728 3.002 36.102 1.00 17.58 493 LEU A N 1
ATOM 1018 C CA . LEU A 1 167 ? 6.491 2.895 35.318 1.00 22.45 493 LEU A CA 1
ATOM 1019 C C . LEU A 1 167 ? 5.249 2.867 36.185 1.00 23.26 493 LEU A C 1
ATOM 1020 O O . LEU A 1 167 ? 4.226 3.461 35.812 1.00 24.84 493 LEU A O 1
ATOM 1025 N N . SER A 1 168 ? 5.323 2.175 37.330 1.00 20.64 494 SER A N 1
ATOM 1026 C CA . SER A 1 168 ? 4.183 2.083 38.239 1.00 22.51 494 SER A CA 1
ATOM 1027 C C . SER A 1 168 ? 3.734 3.445 38.778 1.00 23.42 494 SER A C 1
ATOM 1028 O O . SER A 1 168 ? 2.533 3.668 39.064 1.00 25.38 494 SER A O 1
ATOM 1031 N N . PHE A 1 169 ? 4.705 4.331 38.950 1.00 22.90 495 PHE A N 1
ATOM 1032 C CA . PHE A 1 169 ? 4.446 5.632 39.562 1.00 25.19 495 PHE A CA 1
ATOM 1033 C C . PHE A 1 169 ? 4.263 6.753 38.538 1.00 32.55 495 PHE A C 1
ATOM 1034 O O . PHE A 1 169 ? 4.037 7.912 38.916 1.00 32.50 495 PHE A O 1
ATOM 1042 N N . LEU A 1 170 ? 4.328 6.390 37.255 1.00 26.23 496 LEU A N 1
ATOM 1043 C CA . LEU A 1 170 ? 3.983 7.311 36.164 1.00 24.40 496 LEU A CA 1
ATOM 1044 C C . LEU A 1 170 ? 2.502 7.229 35.771 1.00 35.37 496 LEU A C 1
ATOM 1045 O O . LEU A 1 170 ? 2.066 7.903 34.832 1.00 46.07 496 LEU A O 1
ATOM 1050 N N . LYS A 1 171 ? 1.730 6.434 36.512 1.00 36.92 497 LYS A N 1
ATOM 1051 C CA . LYS A 1 171 ? 0.303 6.280 36.238 1.00 45.18 497 LYS A CA 1
ATOM 1052 C C . LYS A 1 171 ? -0.578 7.193 37.099 1.00 43.22 497 LYS A C 1
ATOM 1053 O O . LYS A 1 171 ? -0.119 7.761 38.094 1.00 56.46 497 LYS A O 1
ATOM 1059 N N . MET A 1 172 ? -1.838 7.347 36.69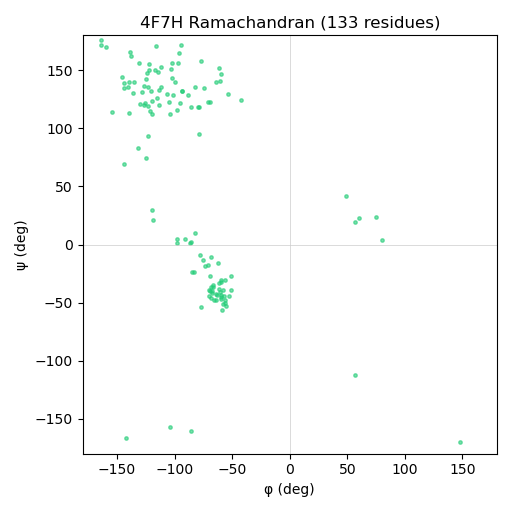3 1.00 57.27 498 MET A N 1
ATOM 1060 C CA . MET A 1 172 ? -2.797 8.178 37.422 1.00 58.00 498 MET A CA 1
ATOM 1061 C C . MET A 1 172 ? -3.738 7.301 38.244 1.00 44.34 498 MET A C 1
ATOM 1062 O O . MET A 1 172 ? -4.128 6.220 37.801 1.00 41.85 498 MET A O 1
ATOM 1067 N N . GLN A 1 173 ? -4.108 7.767 39.433 1.00 47.31 499 GLN A N 1
ATOM 1068 C CA . GLN A 1 173 ? -5.043 7.032 40.275 1.00 50.65 499 GLN A CA 1
ATOM 1069 C C . GLN A 1 173 ? -6.411 7.009 39.605 1.00 66.26 499 GLN A C 1
ATOM 1070 O O . GLN A 1 173 ? -6.903 8.044 39.129 1.00 49.28 499 GLN A O 1
#